Protein AF-C1IDE1-F1 (afdb_monomer_lite)

Organism: NCBI:txid105785

InterPro domains:
  IPR010562 Haemolymph juvenile hormone binding [PF06585] (1-84)
  IPR038606 Takeout superfamily [G3DSA:3.15.10.30] (1-83)

Foldseek 3Di:
DPPFDFDADPDFWFQDDDPADQDADACPPNHPPVVRVVVSVVCRVCVVVVCVVCRVVVRVVVRVVVNVVVRVVRRVDGPCRVPPPDDD

Secondary structure (DSSP, 8-state):
----------S-------S-------SGGGG-HHHHHHHHHHHHHTHHHHHHHHHHHHHHHHHHHHHHHHHHHHHTS-HHHHS-----

Sequence (88 aa):
RNGNRYHVTKNHKAVVEPTVGLYHLSNLFNGDKLLGTQVNGFLNENWQEIYRSMSPAISEAFAQVVGNIVNTIASGLPYDALFPVTGH

pLDDT: mean 90.63, std 10.1, range [41.81, 98.38]

Radius of gyration: 21.74 Å; chains: 1; bounding box: 45×22×67 Å

Structure (mmCIF, N/CA/C/O backbone):
data_AF-C1IDE1-F1
#
_entry.id   AF-C1IDE1-F1
#
loop_
_atom_site.group_PDB
_atom_site.id
_atom_site.type_symbol
_atom_site.label_atom_id
_atom_site.label_alt_id
_atom_site.label_comp_id
_atom_site.label_asym_id
_atom_site.label_entity_id
_atom_site.label_seq_id
_atom_site.pdbx_PDB_ins_code
_atom_site.Cartn_x
_atom_site.Cartn_y
_atom_site.Cartn_z
_atom_site.occupancy
_atom_site.B_iso_or_equiv
_atom_site.auth_seq_id
_atom_site.auth_comp_id
_atom_site.auth_asym_id
_atom_site.auth_atom_id
_atom_site.pdbx_PDB_model_num
ATOM 1 N N . ARG A 1 1 ? 31.085 -14.420 -26.859 1.00 41.81 1 ARG A N 1
ATOM 2 C CA . ARG A 1 1 ? 30.107 -13.631 -26.061 1.00 41.81 1 ARG A CA 1
ATOM 3 C C . ARG A 1 1 ? 29.127 -13.007 -27.052 1.00 41.81 1 ARG A C 1
ATOM 5 O O . ARG A 1 1 ? 29.541 -12.128 -27.789 1.00 41.81 1 ARG A O 1
ATOM 12 N N . ASN A 1 2 ? 27.889 -13.498 -27.131 1.00 60.09 2 ASN A N 1
ATOM 13 C CA . ASN A 1 2 ? 26.971 -13.272 -28.264 1.00 60.09 2 ASN A CA 1
ATOM 14 C C . ASN A 1 2 ? 26.243 -11.911 -28.273 1.00 60.09 2 ASN A C 1
ATOM 16 O O . ASN A 1 2 ? 25.086 -11.879 -28.648 1.00 60.09 2 ASN A O 1
ATOM 20 N N . GLY A 1 3 ? 26.866 -10.807 -27.843 1.00 76.50 3 GLY A N 1
ATOM 21 C CA . GLY A 1 3 ? 26.384 -9.430 -28.098 1.00 76.50 3 GLY A CA 1
ATOM 22 C C . GLY A 1 3 ? 24.976 -9.014 -27.619 1.00 76.50 3 GLY A C 1
ATOM 23 O O . GLY A 1 3 ? 24.631 -7.845 -27.764 1.00 76.50 3 GLY A O 1
ATOM 24 N N . ASN A 1 4 ? 24.169 -9.914 -27.051 1.00 79.25 4 ASN A N 1
ATOM 25 C CA . ASN A 1 4 ? 22.771 -9.650 -26.722 1.00 79.25 4 ASN A CA 1
ATOM 26 C C . ASN A 1 4 ? 22.647 -8.610 -25.604 1.00 79.25 4 ASN A C 1
ATOM 28 O O . ASN A 1 4 ? 23.256 -8.740 -24.539 1.00 79.25 4 ASN A O 1
ATOM 32 N N . ARG A 1 5 ? 21.819 -7.593 -25.848 1.00 83.94 5 ARG A N 1
ATOM 33 C CA . ARG A 1 5 ? 21.441 -6.571 -24.867 1.00 83.94 5 ARG A CA 1
ATOM 34 C C . ARG A 1 5 ? 20.200 -7.043 -24.115 1.00 83.94 5 ARG A C 1
ATOM 36 O O . ARG A 1 5 ? 19.309 -7.616 -24.732 1.00 83.94 5 ARG A O 1
ATOM 43 N N . TYR A 1 6 ? 20.128 -6.768 -22.818 1.00 84.00 6 TYR A N 1
ATOM 44 C CA . TYR A 1 6 ? 18.971 -7.072 -21.969 1.00 84.00 6 TYR A CA 1
ATOM 45 C C . TYR A 1 6 ? 18.476 -5.788 -21.308 1.00 84.00 6 TYR A C 1
ATOM 47 O O . TYR A 1 6 ? 19.263 -4.866 -21.074 1.00 84.00 6 TYR A O 1
ATOM 55 N N . HIS A 1 7 ? 17.177 -5.711 -21.032 1.00 85.94 7 HIS A N 1
ATOM 56 C CA . HIS A 1 7 ? 16.568 -4.537 -20.416 1.00 85.94 7 HIS A CA 1
ATOM 57 C C . HIS A 1 7 ? 16.551 -4.666 -18.887 1.00 85.94 7 HIS A C 1
ATOM 59 O O . HIS A 1 7 ? 16.224 -5.722 -18.355 1.00 85.94 7 HIS A O 1
ATOM 65 N N . VAL A 1 8 ? 16.885 -3.579 -18.187 1.00 83.81 8 VAL A N 1
ATOM 66 C CA . VAL A 1 8 ? 16.750 -3.469 -16.729 1.00 83.81 8 VAL A CA 1
ATOM 67 C C . VAL A 1 8 ? 16.053 -2.159 -16.419 1.00 83.81 8 VAL A C 1
ATOM 69 O O . VAL A 1 8 ? 16.527 -1.083 -16.790 1.00 83.81 8 VAL A O 1
ATOM 72 N N . THR A 1 9 ? 14.945 -2.258 -15.704 1.00 82.44 9 THR A N 1
ATOM 73 C CA . THR A 1 9 ? 14.185 -1.113 -15.211 1.00 82.44 9 THR A CA 1
ATOM 74 C C . THR A 1 9 ? 14.639 -0.727 -13.804 1.00 82.44 9 THR A C 1
ATOM 76 O O . THR A 1 9 ? 14.981 -1.581 -12.987 1.00 82.44 9 THR A O 1
ATOM 79 N N . LYS A 1 10 ? 14.684 0.581 -13.528 1.00 84.88 10 LYS A N 1
ATOM 80 C CA . LYS A 1 10 ? 15.083 1.160 -12.235 1.00 84.88 10 LYS A CA 1
ATOM 81 C C . LYS A 1 10 ? 14.042 2.177 -11.780 1.00 84.88 10 LYS A C 1
ATOM 83 O O . LYS A 1 10 ? 13.339 2.739 -12.615 1.00 84.88 10 LYS A O 1
ATOM 88 N N . ASN A 1 11 ? 14.017 2.467 -10.478 1.00 84.94 11 ASN A N 1
ATOM 89 C CA . ASN A 1 11 ? 13.172 3.504 -9.872 1.00 84.94 11 ASN A CA 1
ATOM 90 C C . ASN A 1 11 ? 11.677 3.310 -10.170 1.00 84.94 11 ASN A C 1
ATOM 92 O O . ASN A 1 11 ? 10.990 4.233 -10.613 1.00 84.94 11 ASN A O 1
ATOM 96 N N . HIS A 1 12 ? 11.191 2.089 -9.955 1.00 86.94 12 HIS A N 1
ATOM 97 C CA . HIS A 1 12 ? 9.780 1.761 -10.103 1.00 86.94 12 HIS A CA 1
ATOM 98 C C . HIS A 1 12 ? 8.922 2.628 -9.184 1.00 86.94 12 HIS A C 1
ATOM 100 O O . HIS A 1 12 ? 9.288 2.888 -8.042 1.00 86.94 12 HIS A O 1
ATOM 106 N N . LYS A 1 13 ? 7.765 3.055 -9.687 1.00 89.38 13 LYS A N 1
ATOM 107 C CA . LYS A 1 13 ? 6.737 3.735 -8.903 1.00 89.38 13 LYS A CA 1
ATOM 108 C C . LYS A 1 13 ? 5.429 2.992 -9.092 1.00 89.38 13 LYS A C 1
ATOM 110 O O . LYS A 1 13 ? 5.077 2.654 -10.220 1.00 89.38 13 LYS A O 1
ATOM 115 N N . ALA A 1 14 ? 4.722 2.768 -7.998 1.00 92.06 14 ALA A N 1
ATOM 116 C CA . ALA A 1 14 ? 3.361 2.268 -8.011 1.00 92.06 14 ALA A CA 1
ATOM 117 C C . ALA A 1 14 ? 2.470 3.282 -7.298 1.00 92.06 14 ALA A C 1
ATOM 119 O O . ALA A 1 14 ? 2.898 3.935 -6.348 1.00 92.06 14 ALA A O 1
ATOM 120 N N . VAL A 1 15 ? 1.240 3.412 -7.779 1.00 92.00 15 VAL A N 1
ATOM 121 C CA . VAL A 1 15 ? 0.166 4.104 -7.075 1.00 92.00 15 VAL A CA 1
ATOM 122 C C . VAL A 1 15 ? -0.878 3.044 -6.786 1.00 92.00 15 VAL A C 1
ATOM 124 O O . VAL A 1 15 ? -1.327 2.353 -7.700 1.00 92.00 15 VAL A O 1
ATOM 127 N N . VAL A 1 16 ? -1.208 2.875 -5.511 1.00 93.88 16 VAL A N 1
ATOM 128 C CA . VAL A 1 16 ? -2.212 1.911 -5.069 1.00 93.88 16 VAL A CA 1
ATOM 129 C C . VAL A 1 16 ? -3.382 2.693 -4.490 1.00 93.88 16 VAL A C 1
ATOM 131 O O . VAL A 1 16 ? -3.210 3.503 -3.579 1.00 93.88 16 VAL A O 1
ATOM 134 N N . GLU A 1 17 ? -4.573 2.448 -5.023 1.00 94.50 17 GLU A N 1
ATOM 135 C CA . GLU A 1 17 ? -5.814 3.099 -4.603 1.00 94.50 17 GLU A CA 1
ATOM 136 C C . GLU A 1 17 ? -6.856 2.016 -4.296 1.00 94.50 17 GLU A C 1
ATOM 138 O O . GLU A 1 17 ? -7.538 1.529 -5.200 1.00 94.50 17 GLU A O 1
ATOM 143 N N . PRO A 1 18 ? -6.946 1.556 -3.038 1.00 94.50 18 PRO A N 1
ATOM 144 C CA . PRO A 1 18 ? -7.911 0.538 -2.663 1.00 94.50 18 PRO A CA 1
ATOM 145 C C . PRO A 1 18 ? -9.328 1.113 -2.670 1.00 94.50 18 PRO A C 1
ATOM 147 O O . PRO A 1 18 ? -9.574 2.228 -2.214 1.00 94.50 18 PRO A O 1
ATOM 150 N N . THR A 1 19 ? -10.286 0.308 -3.128 1.00 97.06 19 THR A N 1
ATOM 151 C CA . THR A 1 19 ? -11.715 0.645 -3.050 1.00 97.06 19 THR A CA 1
ATOM 152 C C . THR A 1 19 ? -12.256 0.522 -1.621 1.00 97.06 19 THR A C 1
ATOM 154 O O . THR A 1 19 ? -13.182 1.238 -1.253 1.00 97.06 19 THR A O 1
ATOM 157 N N . VAL A 1 20 ? -11.676 -0.368 -0.807 1.00 96.38 20 VAL A N 1
ATOM 158 C CA . VAL A 1 20 ? -12.036 -0.575 0.602 1.00 96.38 20 VAL A CA 1
ATOM 159 C C . VAL A 1 20 ? -10.812 -1.012 1.411 1.00 96.38 20 VAL A C 1
ATOM 161 O O . VAL A 1 20 ? -9.985 -1.780 0.918 1.00 96.38 20 VAL A O 1
ATOM 164 N N . GLY A 1 21 ? -10.708 -0.540 2.654 1.00 95.81 21 GLY A N 1
ATOM 165 C CA . GLY A 1 21 ? -9.736 -1.004 3.642 1.00 95.81 21 GLY A CA 1
ATOM 166 C C . GLY A 1 21 ? -10.443 -1.720 4.788 1.00 95.81 21 GLY A C 1
ATOM 167 O O . GLY A 1 21 ? -11.323 -1.141 5.416 1.00 95.81 21 GLY A O 1
ATOM 168 N N . LEU A 1 22 ? -10.063 -2.973 5.047 1.00 97.06 22 LEU A N 1
ATOM 169 C CA . LEU A 1 22 ? -10.531 -3.744 6.197 1.00 97.06 22 LEU A CA 1
ATOM 170 C C . LEU A 1 22 ? -9.326 -4.144 7.047 1.00 97.06 22 LEU A C 1
ATOM 172 O O . LEU A 1 22 ? -8.461 -4.902 6.609 1.00 97.06 22 LEU A O 1
ATOM 176 N N . TYR A 1 23 ? -9.276 -3.620 8.262 1.00 95.94 23 TYR A N 1
ATOM 177 C CA . TYR A 1 23 ? -8.214 -3.814 9.230 1.00 95.94 23 TYR A CA 1
ATOM 178 C C . TYR A 1 23 ? -8.699 -4.692 10.380 1.00 95.94 23 TYR A C 1
ATOM 180 O O . TYR A 1 23 ? -9.789 -4.499 10.928 1.00 95.94 23 TYR A O 1
ATOM 188 N N . HIS A 1 24 ? -7.854 -5.650 10.759 1.00 96.94 24 HIS A N 1
ATOM 189 C CA . HIS A 1 24 ? -8.064 -6.482 11.931 1.00 96.94 24 HIS A CA 1
ATOM 190 C C . HIS A 1 24 ? -6.754 -6.657 12.694 1.00 96.94 24 HIS A C 1
ATOM 192 O O . HIS A 1 24 ? -5.821 -7.301 12.217 1.00 96.94 24 HIS A O 1
ATOM 198 N N . LEU A 1 25 ? -6.696 -6.083 13.890 1.00 96.75 25 LEU A N 1
ATOM 199 C CA . LEU A 1 25 ? -5.588 -6.223 14.820 1.00 96.75 25 LEU A CA 1
ATOM 200 C C . LEU A 1 25 ? -6.014 -7.137 15.970 1.00 9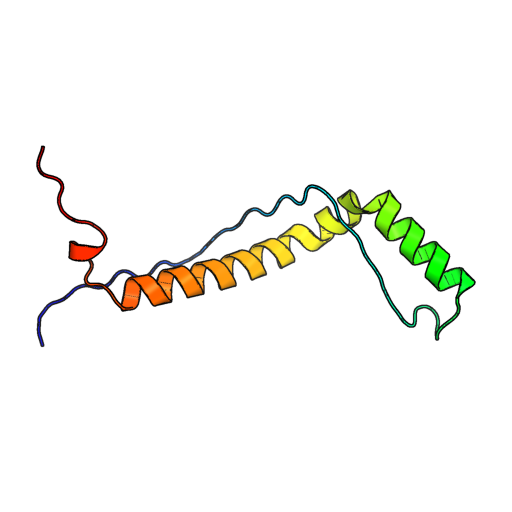6.75 25 LEU A C 1
ATOM 202 O O . LEU A 1 25 ? -6.968 -6.847 16.699 1.00 96.75 25 LEU A O 1
ATOM 206 N N . SER A 1 26 ? -5.292 -8.244 16.131 1.00 96.19 26 SER A N 1
ATOM 207 C CA . SER A 1 26 ? -5.483 -9.203 17.219 1.00 96.19 26 SER A CA 1
ATOM 208 C C . SER A 1 26 ? -4.673 -8.823 18.458 1.00 96.19 26 SER A C 1
ATOM 210 O O . SER A 1 26 ? -3.634 -8.177 18.345 1.00 96.19 26 SER A O 1
ATOM 212 N N . ASN A 1 27 ? -5.097 -9.309 19.629 1.00 96.25 27 ASN A N 1
ATOM 213 C CA . ASN A 1 27 ? -4.375 -9.137 20.897 1.00 96.25 27 ASN A CA 1
ATOM 214 C C . ASN A 1 27 ? -4.141 -7.664 21.300 1.00 96.25 27 ASN A C 1
ATOM 216 O O . ASN A 1 27 ? -3.201 -7.344 22.026 1.00 96.25 27 ASN A O 1
ATOM 220 N N . LEU A 1 28 ? -5.007 -6.755 20.841 1.00 96.25 28 LEU A N 1
ATOM 221 C CA . LEU A 1 28 ? -5.018 -5.380 21.328 1.00 96.25 28 LEU A CA 1
ATOM 222 C C . LEU A 1 28 ? -5.316 -5.364 22.830 1.00 96.25 28 LEU A C 1
ATOM 224 O O . LEU A 1 28 ? -6.130 -6.152 23.310 1.00 96.25 28 LEU A O 1
ATOM 228 N N . PHE A 1 29 ? -4.644 -4.470 23.560 1.00 96.94 29 PHE A N 1
ATOM 229 C CA . PHE A 1 29 ? -4.842 -4.278 25.002 1.00 96.94 29 PHE A CA 1
ATOM 230 C C . PHE A 1 29 ? -4.748 -5.587 25.811 1.00 96.94 29 PHE A C 1
ATOM 232 O O . PHE A 1 29 ? -5.565 -5.840 26.691 1.00 96.94 29 PHE A O 1
ATOM 239 N N . ASN A 1 30 ? -3.766 -6.441 25.491 1.00 95.62 30 ASN A N 1
ATOM 240 C CA . ASN A 1 30 ? -3.571 -7.763 26.109 1.00 95.62 30 ASN A CA 1
ATOM 241 C C . ASN A 1 30 ? -4.786 -8.703 25.982 1.00 95.62 30 ASN A C 1
ATOM 243 O O . ASN A 1 30 ? -5.061 -9.504 26.874 1.00 95.62 30 ASN A O 1
ATOM 247 N N . GLY A 1 31 ? -5.518 -8.602 24.870 1.00 95.06 31 GLY A N 1
ATOM 248 C CA . GLY A 1 31 ? -6.656 -9.470 24.574 1.00 95.06 31 GLY A CA 1
ATOM 249 C C . GLY A 1 31 ? -7.992 -8.972 25.124 1.00 95.06 31 GLY A C 1
ATOM 250 O O . GLY A 1 31 ? -8.972 -9.720 25.075 1.00 95.06 31 GLY A O 1
ATOM 251 N N . ASP A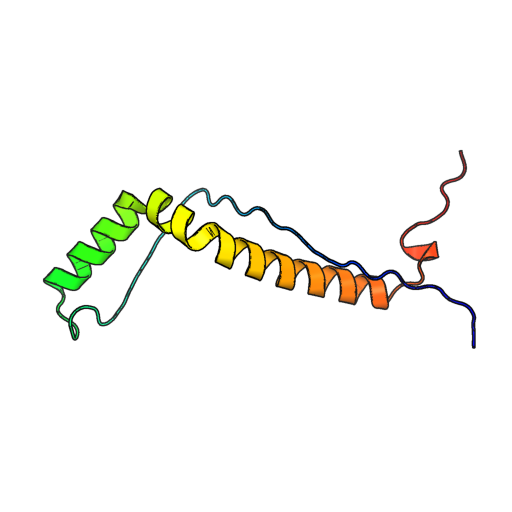 1 32 ? -8.065 -7.729 25.610 1.00 97.69 32 ASP A N 1
ATOM 252 C CA . ASP A 1 32 ? -9.340 -7.117 25.979 1.00 97.69 32 ASP A CA 1
ATOM 253 C C . ASP A 1 32 ? -10.257 -7.014 24.750 1.00 97.69 32 ASP A C 1
ATOM 255 O O . ASP A 1 32 ? -9.992 -6.292 23.782 1.00 97.69 32 ASP A O 1
ATOM 259 N N . LYS A 1 33 ? -11.359 -7.767 24.784 1.00 95.00 33 LYS A N 1
ATOM 260 C CA . LYS A 1 33 ? -12.290 -7.865 23.656 1.00 95.00 33 LYS A CA 1
ATOM 261 C C . LYS A 1 33 ? -13.069 -6.579 23.420 1.00 95.00 33 LYS A C 1
ATOM 263 O O . LYS A 1 33 ? -13.382 -6.285 22.267 1.00 95.00 33 LYS A O 1
ATOM 268 N N . LEU A 1 34 ? -13.409 -5.841 24.476 1.00 97.00 34 LEU A N 1
ATOM 269 C CA . LEU A 1 34 ? -14.208 -4.626 24.355 1.00 97.00 34 LEU A CA 1
ATOM 270 C C . LEU A 1 34 ? -13.381 -3.542 23.668 1.00 97.00 34 LEU A C 1
ATOM 272 O O . LEU A 1 34 ? -13.777 -3.045 22.612 1.00 97.00 34 LEU A O 1
ATOM 276 N N . LEU A 1 35 ? -12.201 -3.249 24.214 1.00 97.12 35 LEU A N 1
ATOM 277 C CA . LEU A 1 35 ? -11.298 -2.244 23.656 1.00 97.12 35 LEU A CA 1
ATOM 278 C C . LEU A 1 35 ? -10.786 -2.662 22.274 1.00 97.12 35 LEU A C 1
ATOM 280 O O . LEU A 1 35 ? -10.731 -1.847 21.352 1.00 97.12 35 LEU A O 1
ATOM 284 N N . GLY A 1 36 ? -10.471 -3.949 22.094 1.00 97.94 36 GLY A N 1
ATOM 285 C CA . GLY A 1 36 ? -10.054 -4.485 20.802 1.00 97.94 36 GLY A CA 1
ATOM 286 C C . GLY A 1 36 ? -11.127 -4.335 19.722 1.00 97.94 36 GLY A C 1
ATOM 287 O O . GLY A 1 36 ? -10.811 -3.956 18.594 1.00 97.94 36 GLY A O 1
ATOM 288 N N . THR A 1 37 ? -12.399 -4.578 20.051 1.00 97.81 37 THR A N 1
ATOM 289 C CA . THR A 1 37 ? -13.512 -4.392 19.103 1.00 97.81 37 THR A CA 1
ATOM 290 C C . THR A 1 37 ? -13.695 -2.919 18.752 1.00 97.81 37 THR A C 1
ATOM 292 O O . THR A 1 37 ? -13.841 -2.593 17.577 1.00 97.81 37 THR A O 1
ATOM 295 N N . GLN A 1 38 ? -13.622 -2.024 19.741 1.00 97.88 38 GLN A N 1
ATOM 296 C CA . GLN A 1 38 ? -13.759 -0.581 19.521 1.00 97.88 38 GLN A CA 1
ATOM 297 C C . GLN A 1 38 ? -12.664 -0.027 18.603 1.00 97.88 38 GLN A C 1
ATOM 299 O O . GLN A 1 38 ? -12.972 0.687 17.652 1.00 97.88 38 GLN A O 1
ATOM 304 N N . VAL A 1 39 ? -11.399 -0.397 18.829 1.00 97.69 39 VAL A N 1
ATOM 305 C CA . VAL A 1 39 ? -10.293 0.065 17.974 1.00 97.69 39 VAL A CA 1
ATOM 306 C C . VAL A 1 39 ? -10.400 -0.496 16.562 1.00 97.69 39 VAL A C 1
ATOM 308 O O . VAL A 1 39 ? -10.225 0.250 15.605 1.00 97.69 39 VAL A O 1
ATOM 311 N N . ASN A 1 40 ? -10.729 -1.780 16.403 1.00 98.06 40 ASN A N 1
ATOM 312 C CA . ASN A 1 40 ? -10.943 -2.342 15.069 1.00 98.06 40 ASN A CA 1
ATOM 313 C C . ASN A 1 40 ? -12.112 -1.656 14.341 1.00 98.06 40 ASN A C 1
ATOM 315 O O . ASN A 1 40 ? -12.008 -1.400 13.144 1.00 98.06 40 ASN A O 1
ATOM 319 N N . GLY A 1 41 ? -13.194 -1.314 15.047 1.00 98.00 41 GLY A N 1
ATOM 320 C CA . GLY A 1 41 ? -14.293 -0.513 14.500 1.00 98.00 41 GLY A CA 1
ATOM 321 C C . GLY A 1 41 ? -13.808 0.848 14.008 1.00 98.00 41 GLY A C 1
ATOM 322 O O . GLY A 1 41 ? -13.956 1.158 12.829 1.00 98.00 41 GLY A O 1
ATOM 323 N N . PHE A 1 42 ? -13.111 1.597 14.866 1.00 97.75 42 PHE A N 1
ATOM 324 C CA . PHE A 1 42 ? -12.556 2.907 14.524 1.00 97.75 42 PHE A CA 1
ATOM 325 C C . PHE A 1 42 ? -11.627 2.864 13.299 1.00 97.75 42 PHE A C 1
ATOM 327 O O . PHE A 1 42 ? -11.738 3.712 12.415 1.00 97.75 42 PHE A O 1
ATOM 334 N N . LEU A 1 43 ? -10.732 1.873 13.214 1.00 97.81 43 LEU A N 1
ATOM 335 C CA . LEU A 1 43 ? -9.828 1.717 12.067 1.00 97.81 43 LEU A CA 1
ATOM 336 C C . LEU A 1 43 ? -10.592 1.482 10.762 1.00 97.81 43 LEU A C 1
ATOM 338 O O . LEU A 1 43 ? -10.214 2.025 9.728 1.00 97.81 43 LEU A O 1
ATOM 342 N N . ASN A 1 44 ? -11.654 0.677 10.809 1.00 98.00 44 ASN A N 1
ATOM 343 C CA . ASN A 1 44 ? -12.469 0.358 9.640 1.00 98.00 44 ASN A CA 1
ATOM 344 C C . ASN A 1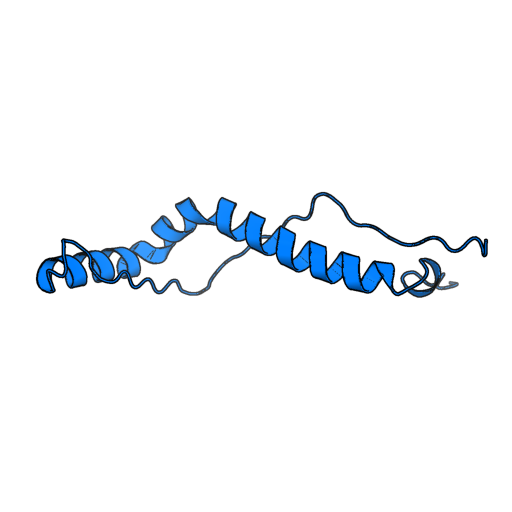 44 ? -13.387 1.514 9.236 1.00 98.00 44 ASN A C 1
ATOM 346 O O . ASN A 1 44 ? -13.552 1.771 8.050 1.00 98.00 44 ASN A O 1
ATOM 350 N N . GLU A 1 45 ? -13.946 2.250 10.192 1.00 98.38 45 GLU A N 1
ATOM 351 C CA . GLU A 1 45 ? -14.736 3.458 9.922 1.00 98.38 45 GLU A CA 1
ATOM 352 C C . GLU A 1 45 ? -13.878 4.558 9.284 1.00 98.38 45 GLU A C 1
ATOM 354 O O . GLU A 1 45 ? -14.325 5.244 8.368 1.00 98.38 45 GLU A O 1
ATOM 359 N N . ASN A 1 46 ? -12.619 4.674 9.712 1.00 98.00 46 ASN A N 1
ATOM 360 C CA . ASN A 1 46 ? -11.679 5.702 9.257 1.00 98.00 46 ASN A CA 1
ATOM 361 C C . ASN A 1 46 ? -10.631 5.151 8.280 1.00 98.00 46 ASN A C 1
ATOM 363 O O . ASN A 1 46 ? -9.533 5.702 8.152 1.00 98.00 46 ASN A O 1
ATOM 367 N N . TRP A 1 47 ? -10.954 4.065 7.572 1.00 97.94 47 TRP A N 1
ATOM 368 C CA . TRP A 1 47 ? -9.972 3.288 6.815 1.00 97.94 47 TRP A CA 1
ATOM 369 C C . TRP A 1 47 ? -9.195 4.114 5.785 1.00 97.94 47 TRP A C 1
ATOM 371 O O . TRP A 1 47 ? -8.019 3.853 5.550 1.00 97.94 47 TRP A O 1
ATOM 381 N N . GLN A 1 48 ? -9.825 5.127 5.185 1.00 97.62 48 GLN A N 1
ATOM 382 C CA . GLN A 1 48 ? -9.196 5.987 4.180 1.00 97.62 48 GLN A CA 1
ATOM 383 C C . GLN A 1 48 ? -8.061 6.823 4.767 1.00 97.62 48 GLN A C 1
ATOM 385 O O . GLN A 1 48 ? -7.025 6.996 4.127 1.00 97.62 48 GLN A O 1
ATOM 390 N N . GLU A 1 49 ? -8.241 7.349 5.977 1.00 97.25 49 GLU A N 1
ATOM 391 C CA . GLU A 1 49 ? -7.229 8.164 6.645 1.00 97.25 49 GLU A CA 1
ATOM 392 C C . GLU A 1 49 ? -6.076 7.300 7.151 1.00 97.25 49 GLU A C 1
ATOM 394 O O . GLU A 1 49 ? -4.907 7.620 6.910 1.00 97.25 49 GLU A O 1
ATOM 399 N N . ILE A 1 50 ? -6.405 6.138 7.724 1.00 96.25 50 ILE A N 1
ATOM 400 C CA . ILE A 1 50 ? -5.415 5.116 8.074 1.00 96.25 50 ILE A CA 1
ATOM 401 C C . ILE A 1 50 ? -4.604 4.733 6.829 1.00 96.25 50 ILE A C 1
ATOM 403 O O . ILE A 1 50 ? -3.374 4.806 6.846 1.00 96.25 50 ILE A O 1
ATOM 407 N N . TYR A 1 51 ? -5.271 4.436 5.709 1.00 96.62 51 TYR A N 1
ATOM 408 C CA . TYR A 1 51 ? -4.609 4.111 4.450 1.00 96.62 51 TYR A CA 1
ATOM 409 C C . TYR A 1 51 ? -3.718 5.245 3.946 1.00 96.62 51 TYR A C 1
ATOM 411 O O . TYR A 1 51 ? -2.585 4.983 3.559 1.00 96.62 51 TYR A O 1
ATOM 419 N N . ARG A 1 52 ? -4.169 6.505 3.970 1.00 96.38 52 ARG A N 1
ATOM 420 C CA . ARG A 1 52 ? -3.361 7.653 3.516 1.00 96.38 52 ARG A CA 1
ATOM 421 C C . ARG A 1 52 ? -2.023 7.742 4.243 1.00 96.38 52 ARG A C 1
ATOM 423 O O . ARG A 1 52 ? -1.014 8.009 3.595 1.00 96.38 52 ARG A O 1
ATOM 430 N N . SER A 1 53 ? -2.002 7.470 5.548 1.00 95.12 53 SER A N 1
ATOM 431 C CA . SER A 1 53 ? -0.760 7.463 6.334 1.00 95.12 53 SER A CA 1
ATOM 432 C C . SER A 1 53 ? 0.189 6.319 5.948 1.00 95.12 53 SER A C 1
ATOM 434 O O . SER A 1 53 ? 1.407 6.487 5.959 1.00 95.12 53 SER A O 1
ATOM 436 N N . MET A 1 54 ? -0.362 5.169 5.547 1.00 94.50 54 MET A N 1
ATOM 437 C CA . MET A 1 54 ? 0.392 3.963 5.183 1.00 94.50 54 MET A CA 1
ATOM 438 C C . MET A 1 54 ? 0.714 3.871 3.683 1.00 94.50 54 MET A C 1
ATOM 440 O O . MET A 1 54 ? 1.601 3.112 3.286 1.00 94.50 54 MET A O 1
ATOM 444 N N . SER A 1 55 ? 0.009 4.636 2.848 1.00 95.62 55 SER A N 1
ATOM 445 C CA . SER A 1 55 ? 0.047 4.570 1.385 1.00 95.62 55 SER A CA 1
ATOM 446 C C . SER A 1 55 ? 1.460 4.676 0.801 1.00 95.62 55 SER A C 1
ATOM 448 O O . SER A 1 55 ? 1.768 3.874 -0.083 1.00 95.62 55 SER A O 1
ATOM 450 N N . PRO A 1 56 ? 2.367 5.549 1.296 1.00 95.12 56 PRO A N 1
ATOM 451 C CA . PRO A 1 56 ? 3.735 5.599 0.781 1.00 95.12 56 PRO A CA 1
ATOM 452 C C . PRO A 1 56 ? 4.487 4.271 0.941 1.00 95.12 56 PRO A C 1
ATOM 454 O O . PRO A 1 56 ? 5.102 3.795 -0.010 1.00 95.12 56 PRO A O 1
ATOM 457 N N . ALA A 1 57 ? 4.396 3.637 2.114 1.00 95.19 57 ALA A N 1
ATOM 458 C CA . ALA A 1 57 ? 5.075 2.370 2.386 1.00 95.19 57 ALA A CA 1
ATOM 459 C C . ALA A 1 57 ? 4.462 1.210 1.588 1.00 95.19 57 ALA A C 1
ATOM 461 O O . ALA A 1 57 ? 5.185 0.376 1.046 1.00 95.19 57 ALA A O 1
ATOM 462 N N . ILE A 1 58 ? 3.130 1.182 1.474 1.00 95.25 58 ILE A N 1
ATOM 463 C CA . ILE A 1 58 ? 2.414 0.196 0.655 1.00 95.25 58 ILE A CA 1
ATOM 464 C C . ILE A 1 58 ? 2.813 0.351 -0.819 1.00 95.25 58 ILE A C 1
ATOM 466 O O . ILE A 1 58 ? 3.170 -0.630 -1.467 1.00 95.25 58 ILE A O 1
ATOM 470 N N . SER A 1 59 ? 2.811 1.579 -1.336 1.00 95.62 59 SER A N 1
ATOM 471 C CA . SER A 1 59 ? 3.168 1.886 -2.725 1.00 95.62 59 SER A CA 1
ATOM 472 C C . SER A 1 59 ? 4.610 1.499 -3.047 1.00 95.62 59 SER A C 1
ATOM 474 O O . SER A 1 59 ? 4.861 0.906 -4.094 1.00 95.62 59 SER A O 1
ATOM 476 N N . GLU A 1 60 ? 5.550 1.761 -2.138 1.00 95.62 60 GLU A N 1
ATOM 477 C CA . GLU A 1 60 ? 6.948 1.343 -2.282 1.00 95.62 60 GLU A CA 1
ATOM 478 C C . GLU A 1 60 ? 7.076 -0.188 -2.331 1.00 95.62 60 GLU A C 1
ATOM 480 O O . GLU A 1 60 ? 7.715 -0.732 -3.232 1.00 95.62 60 GLU A O 1
ATOM 485 N N . ALA A 1 61 ? 6.403 -0.907 -1.426 1.00 95.25 61 ALA A N 1
ATOM 486 C CA . ALA A 1 61 ? 6.416 -2.369 -1.421 1.00 95.25 61 ALA A CA 1
ATOM 487 C C . ALA A 1 61 ? 5.847 -2.952 -2.728 1.00 95.25 61 ALA A C 1
ATOM 489 O O . ALA A 1 61 ? 6.439 -3.857 -3.321 1.00 95.25 61 ALA A O 1
ATOM 490 N N . PHE A 1 62 ? 4.737 -2.402 -3.227 1.00 95.25 62 PHE A N 1
ATOM 491 C CA . PHE A 1 62 ? 4.170 -2.802 -4.517 1.00 95.25 62 PHE A CA 1
ATOM 492 C C . PHE A 1 62 ? 5.108 -2.485 -5.687 1.00 95.25 62 PHE A C 1
ATOM 494 O O . PHE A 1 62 ? 5.281 -3.327 -6.571 1.00 95.25 62 PHE A O 1
ATOM 501 N N . ALA A 1 63 ? 5.746 -1.312 -5.692 1.00 95.62 63 ALA A N 1
ATOM 502 C CA . ALA A 1 63 ? 6.698 -0.925 -6.729 1.00 95.62 63 ALA A CA 1
ATOM 503 C C . ALA A 1 63 ? 7.885 -1.896 -6.801 1.00 95.62 63 ALA A C 1
ATOM 505 O O . ALA A 1 63 ? 8.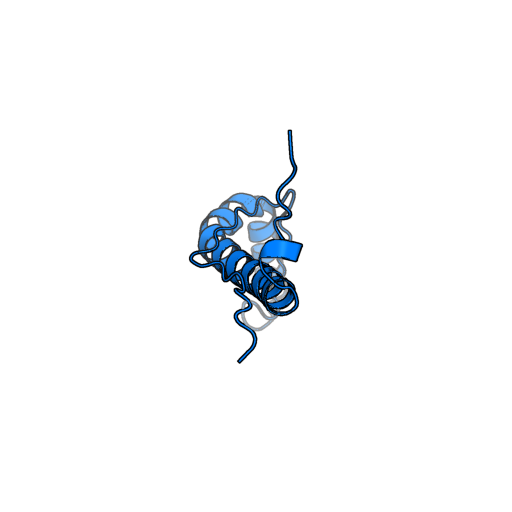295 -2.281 -7.897 1.00 95.62 63 ALA A O 1
ATOM 506 N N . GLN A 1 64 ? 8.394 -2.340 -5.651 1.00 95.38 64 GLN A N 1
ATOM 507 C CA . GLN A 1 64 ? 9.466 -3.332 -5.581 1.00 95.38 64 GLN A CA 1
ATOM 508 C C . GLN A 1 64 ? 9.017 -4.700 -6.101 1.00 95.38 64 GLN A C 1
ATOM 510 O O . GLN A 1 64 ? 9.717 -5.300 -6.915 1.00 95.38 64 GLN A O 1
ATOM 515 N N . VAL A 1 65 ? 7.841 -5.186 -5.689 1.00 95.06 65 VAL A N 1
ATOM 516 C CA . VAL A 1 65 ? 7.309 -6.481 -6.153 1.00 95.06 65 VAL A CA 1
ATOM 517 C C . VAL A 1 65 ? 7.098 -6.477 -7.667 1.00 95.06 65 VAL A C 1
ATOM 519 O O . VAL A 1 65 ? 7.612 -7.355 -8.361 1.00 95.06 65 VAL A O 1
ATOM 522 N N . VAL A 1 66 ? 6.394 -5.473 -8.196 1.00 93.12 66 VAL A N 1
ATOM 523 C CA . VAL A 1 66 ? 6.134 -5.354 -9.639 1.00 93.12 66 VAL A CA 1
ATOM 524 C C . VAL A 1 66 ? 7.440 -5.169 -10.407 1.00 93.12 66 VAL A C 1
ATOM 526 O O . VAL A 1 66 ? 7.651 -5.825 -11.425 1.00 93.12 66 VAL A O 1
ATOM 529 N N . GLY A 1 67 ? 8.342 -4.326 -9.905 1.00 94.19 67 GLY A N 1
ATOM 530 C CA . GLY A 1 67 ? 9.644 -4.101 -10.518 1.00 94.19 67 GLY A CA 1
ATOM 531 C C . GLY A 1 67 ? 10.492 -5.365 -10.606 1.00 94.19 67 GLY A C 1
ATOM 532 O O . GLY A 1 67 ? 11.084 -5.641 -11.649 1.00 94.19 67 GLY A O 1
ATOM 533 N N . ASN A 1 68 ? 10.492 -6.181 -9.552 1.00 93.94 68 ASN A N 1
ATOM 534 C CA . ASN A 1 68 ? 11.175 -7.471 -9.549 1.00 93.94 68 ASN A CA 1
ATOM 535 C C . ASN A 1 68 ? 10.587 -8.415 -10.601 1.00 93.94 68 ASN A C 1
ATOM 537 O O . ASN A 1 68 ? 11.346 -8.980 -11.381 1.00 93.94 68 ASN A O 1
ATOM 541 N N . ILE A 1 69 ? 9.257 -8.528 -10.688 1.00 92.75 69 ILE A N 1
ATOM 542 C CA . ILE A 1 69 ? 8.589 -9.361 -11.702 1.00 92.75 69 ILE A CA 1
ATOM 543 C C . ILE A 1 69 ? 8.970 -8.907 -13.118 1.00 92.75 69 ILE A C 1
ATOM 545 O O . ILE A 1 69 ? 9.375 -9.728 -13.944 1.00 92.75 69 ILE A O 1
ATOM 549 N N . VAL A 1 70 ? 8.891 -7.600 -13.395 1.00 91.00 70 VAL A N 1
ATOM 550 C CA . VAL A 1 70 ? 9.242 -7.027 -14.705 1.00 91.00 70 VAL A CA 1
ATOM 551 C C . VAL A 1 70 ? 10.704 -7.305 -15.049 1.00 91.00 70 VAL A C 1
ATOM 553 O O . VAL A 1 70 ? 10.993 -7.772 -16.150 1.00 91.00 70 VAL A O 1
ATOM 556 N N . ASN A 1 71 ? 11.627 -7.079 -14.112 1.00 91.75 71 ASN A N 1
ATOM 557 C CA . ASN A 1 71 ? 13.051 -7.331 -14.324 1.00 91.75 71 ASN A CA 1
ATOM 558 C C . ASN A 1 71 ? 13.350 -8.824 -14.533 1.00 91.75 71 ASN A C 1
ATOM 560 O O . ASN A 1 71 ? 14.165 -9.161 -15.391 1.00 91.75 71 ASN A O 1
ATOM 564 N N . THR A 1 72 ? 12.677 -9.725 -13.811 1.00 91.62 72 THR A N 1
ATOM 565 C CA . THR A 1 72 ? 12.809 -11.174 -14.020 1.00 91.62 72 THR A CA 1
ATOM 566 C C . THR A 1 72 ? 12.408 -11.557 -15.442 1.00 91.62 72 THR A C 1
ATOM 568 O O . THR A 1 72 ? 13.195 -12.210 -16.127 1.00 91.62 72 THR A O 1
ATOM 571 N N . ILE A 1 73 ? 11.249 -11.096 -15.924 1.00 88.69 73 ILE A N 1
ATOM 572 C CA . ILE A 1 73 ? 10.794 -11.364 -17.298 1.00 88.69 73 ILE A CA 1
ATOM 573 C C . ILE A 1 73 ? 11.773 -10.762 -18.316 1.00 88.69 73 ILE A C 1
ATOM 575 O O . ILE A 1 73 ? 12.213 -11.452 -19.235 1.00 88.69 73 ILE A O 1
ATOM 579 N N . ALA A 1 74 ? 12.164 -9.499 -18.129 1.00 87.94 74 ALA A N 1
ATOM 580 C CA . ALA A 1 74 ? 13.050 -8.785 -19.044 1.00 87.94 74 ALA A CA 1
ATOM 581 C C . ALA A 1 74 ? 14.464 -9.388 -19.117 1.00 87.94 74 ALA A C 1
ATOM 583 O O . ALA A 1 74 ? 15.109 -9.319 -20.159 1.00 87.94 74 ALA A O 1
ATOM 584 N N . SER A 1 75 ? 14.945 -10.018 -18.042 1.00 88.69 75 SER A N 1
ATOM 585 C CA . SER A 1 75 ? 16.237 -10.716 -18.041 1.00 88.69 75 SER A CA 1
ATOM 586 C C . SER A 1 75 ? 16.229 -12.022 -18.845 1.00 88.69 75 SER A C 1
ATOM 588 O O . SER A 1 75 ? 17.284 -12.467 -19.293 1.00 88.69 75 SER A O 1
ATOM 590 N N . GLY A 1 76 ? 15.053 -12.622 -19.061 1.00 88.06 76 GLY A N 1
ATOM 591 C CA . GLY A 1 76 ? 14.896 -13.855 -19.835 1.00 88.06 76 GLY A CA 1
ATOM 592 C C . GLY A 1 76 ? 14.817 -13.644 -21.349 1.00 88.06 76 GLY A C 1
ATOM 593 O O . GLY A 1 76 ? 14.915 -14.613 -22.100 1.00 88.06 76 GLY A O 1
ATOM 594 N N . LEU A 1 77 ? 14.649 -12.400 -21.809 1.00 87.19 77 LEU A N 1
ATOM 595 C CA . LEU A 1 77 ? 14.428 -12.069 -23.216 1.00 87.19 77 LEU A CA 1
ATOM 596 C C . LEU A 1 77 ? 15.452 -11.034 -23.711 1.00 87.19 77 LEU A C 1
ATOM 598 O O . LEU A 1 77 ? 15.664 -10.015 -23.051 1.00 87.19 77 LEU A O 1
ATOM 602 N N . PRO A 1 78 ? 16.079 -11.2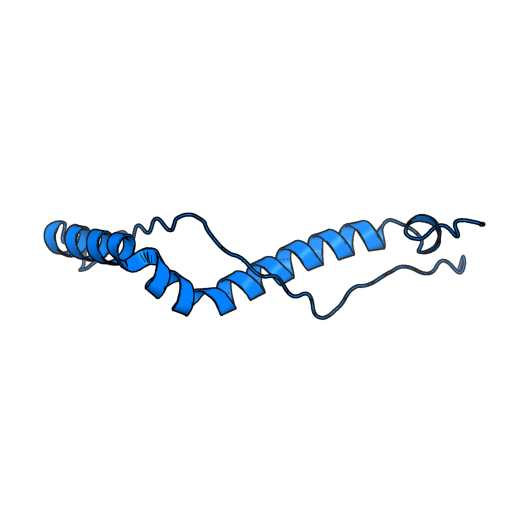41 -24.885 1.00 88.56 78 PRO A N 1
ATOM 603 C CA . PRO A 1 78 ? 16.887 -10.207 -25.521 1.00 88.56 78 PRO A CA 1
ATOM 604 C C . PRO A 1 78 ? 16.062 -8.942 -25.786 1.00 88.56 78 PRO A C 1
ATOM 606 O O . PRO A 1 78 ? 14.876 -9.017 -26.104 1.00 88.56 78 PRO A O 1
ATOM 609 N N . TYR A 1 79 ? 16.705 -7.777 -25.718 1.00 83.94 79 TYR A N 1
ATOM 610 C CA . TYR A 1 79 ? 16.074 -6.470 -25.923 1.00 83.94 79 TYR A CA 1
ATOM 611 C C . TYR A 1 79 ? 15.258 -6.405 -27.219 1.00 83.94 79 TYR A C 1
ATOM 613 O O . TYR A 1 79 ? 14.128 -5.932 -27.204 1.00 83.94 79 TYR A O 1
ATOM 621 N N . ASP A 1 80 ? 15.797 -6.941 -28.315 1.00 85.88 80 ASP A N 1
ATOM 622 C CA . ASP A 1 80 ? 15.146 -6.895 -29.629 1.00 85.88 80 ASP A CA 1
ATOM 623 C C . ASP A 1 80 ? 13.891 -7.794 -29.698 1.00 85.88 80 ASP A C 1
ATOM 625 O O . ASP A 1 80 ? 13.029 -7.584 -30.545 1.00 85.88 80 ASP A O 1
ATOM 629 N N . ALA A 1 81 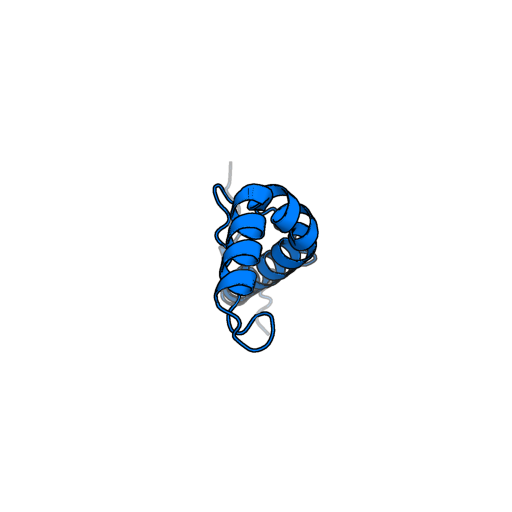? 13.755 -8.771 -28.789 1.00 85.06 81 ALA A N 1
ATOM 630 C CA . ALA A 1 81 ? 12.537 -9.571 -28.634 1.00 85.06 81 ALA A CA 1
ATOM 631 C C . ALA A 1 81 ? 11.477 -8.855 -27.776 1.00 85.06 81 ALA A C 1
ATOM 633 O O . ALA A 1 81 ? 10.284 -9.024 -28.013 1.00 85.06 81 ALA A O 1
ATOM 634 N N . LEU A 1 82 ? 11.903 -8.053 -26.792 1.00 83.75 82 LEU A N 1
ATOM 635 C CA . LEU A 1 82 ? 11.015 -7.219 -25.970 1.00 83.75 82 LEU A CA 1
ATOM 636 C C . LEU A 1 82 ? 10.490 -6.000 -26.741 1.00 83.75 82 LEU A C 1
ATOM 638 O O . LEU A 1 82 ? 9.347 -5.593 -26.553 1.00 83.75 82 LEU A O 1
ATOM 642 N N . PHE A 1 83 ? 11.331 -5.423 -27.601 1.00 84.44 83 PHE A N 1
ATOM 643 C CA . PHE A 1 83 ? 11.052 -4.219 -28.381 1.00 84.44 83 PHE A CA 1
ATOM 644 C C . PHE A 1 83 ? 11.374 -4.467 -29.860 1.00 84.44 83 PHE A C 1
ATOM 646 O O . PHE A 1 83 ? 12.364 -3.935 -30.374 1.00 84.44 83 PHE A O 1
ATOM 653 N N . PRO A 1 84 ? 10.577 -5.294 -30.560 1.00 82.38 84 PRO A N 1
ATOM 654 C CA . PRO A 1 84 ? 10.788 -5.526 -31.978 1.00 82.38 84 PRO A CA 1
ATOM 655 C C . PRO A 1 84 ? 10.621 -4.208 -32.737 1.00 82.38 84 PRO A C 1
ATOM 657 O O . PRO A 1 84 ? 9.656 -3.471 -32.526 1.00 82.38 84 PRO A O 1
ATOM 660 N N . VAL A 1 85 ? 11.560 -3.909 -33.634 1.00 79.38 85 VAL A N 1
ATOM 661 C CA . VAL A 1 85 ? 11.428 -2.791 -34.576 1.00 79.38 85 VAL A CA 1
ATOM 662 C C . VAL A 1 85 ? 10.210 -3.072 -35.453 1.00 79.38 85 VAL A C 1
ATOM 664 O O . VAL A 1 85 ? 10.247 -3.924 -36.338 1.00 79.38 85 VAL A O 1
ATOM 667 N N . THR A 1 86 ? 9.100 -2.396 -35.171 1.00 73.50 86 THR A N 1
ATOM 668 C CA . THR A 1 86 ? 7.920 -2.416 -36.032 1.00 73.50 86 THR A CA 1
ATOM 669 C C . THR A 1 86 ? 8.199 -1.459 -37.182 1.00 73.50 86 THR A C 1
ATOM 671 O O . THR A 1 86 ? 8.218 -0.245 -37.011 1.00 73.50 86 THR A O 1
ATOM 674 N N . GLY A 1 87 ? 8.526 -2.018 -38.346 1.00 64.00 87 GLY A N 1
ATOM 675 C CA . GLY A 1 87 ? 8.683 -1.243 -39.569 1.00 64.00 87 GLY A CA 1
ATOM 676 C C . GLY A 1 87 ? 7.328 -0.719 -40.040 1.00 64.00 87 GLY A C 1
ATOM 677 O O . GLY A 1 87 ? 6.512 -1.494 -40.541 1.00 64.00 87 GLY A O 1
ATOM 678 N N . HIS A 1 88 ? 7.118 0.587 -39.891 1.00 47.84 88 HIS A N 1
ATOM 679 C CA . HIS A 1 88 ? 6.291 1.402 -40.776 1.00 47.84 88 HIS A CA 1
ATOM 680 C C . HIS A 1 88 ? 7.190 2.455 -41.416 1.00 47.84 88 HIS A C 1
ATOM 682 O O . HIS A 1 88 ? 8.017 3.036 -40.676 1.00 47.84 88 HIS A O 1
#